Protein AF-A0A6A9TDT2-F1 (afdb_monomer_lite)

Sequence (36 aa):
DVATAAEVNAEDLAPGAHPGRLTLWTESAVAEVADR

Foldseek 3Di:
DDDALVGDDDCNQDPVNRHDPDDDDDPVSCVSNVVD

pLDDT: mean 96.83, std 2.35, range [86.5, 98.44]

Secondary structure (DSSP, 8-state):
----TTT--HHHHSGGG---------HHHHHHHTT-

Structure (mmCIF, N/CA/C/O backbone):
data_AF-A0A6A9TDT2-F1
#
_entry.id   AF-A0A6A9TDT2-F1
#
loop_
_atom_site.group_PDB
_atom_site.id
_atom_site.type_symb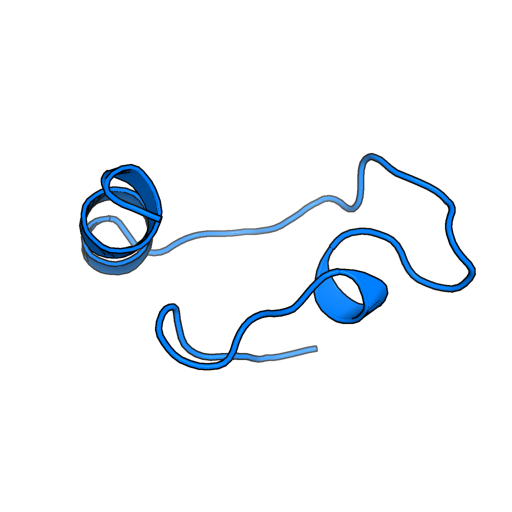ol
_atom_site.label_atom_id
_atom_site.label_alt_id
_atom_site.label_comp_id
_atom_site.label_asym_id
_atom_site.label_entity_id
_atom_site.label_seq_id
_atom_site.pdbx_PDB_ins_code
_atom_site.Cartn_x
_atom_site.Cartn_y
_atom_site.Cartn_z
_atom_site.occupancy
_atom_site.B_iso_or_equiv
_atom_site.auth_seq_id
_atom_site.auth_comp_id
_atom_site.auth_asym_id
_atom_site.auth_atom_id
_atom_site.pdbx_PDB_model_num
ATOM 1 N N . ASP A 1 1 ? 12.824 1.799 1.544 1.00 91.38 1 ASP A N 1
ATOM 2 C CA . ASP A 1 1 ? 12.170 3.114 1.502 1.00 91.38 1 ASP A CA 1
ATOM 3 C C . ASP A 1 1 ? 10.951 3.075 2.401 1.00 91.38 1 ASP A C 1
ATOM 5 O O . ASP A 1 1 ? 10.526 1.972 2.739 1.00 91.38 1 ASP A O 1
ATOM 9 N N . VAL A 1 2 ? 10.446 4.228 2.817 1.00 96.62 2 VAL A N 1
ATOM 10 C CA . VAL A 1 2 ? 9.281 4.342 3.697 1.00 96.62 2 VAL A CA 1
ATOM 11 C C . VAL A 1 2 ? 8.356 5.410 3.134 1.00 96.62 2 VAL A C 1
ATOM 13 O O . VAL A 1 2 ? 8.795 6.517 2.853 1.00 96.62 2 VAL A O 1
ATOM 16 N N . ALA A 1 3 ? 7.077 5.075 3.011 1.00 97.69 3 ALA A N 1
ATOM 17 C CA . ALA A 1 3 ? 6.021 5.989 2.604 1.00 97.69 3 ALA A CA 1
ATOM 18 C C . ALA A 1 3 ? 4.752 5.679 3.405 1.00 97.69 3 ALA A C 1
ATOM 20 O O . ALA A 1 3 ? 4.583 4.568 3.918 1.00 97.69 3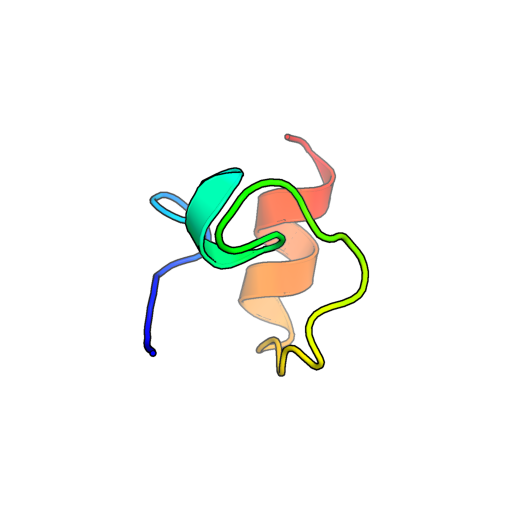 ALA A O 1
ATOM 21 N N . THR A 1 4 ? 3.864 6.662 3.517 1.00 97.69 4 THR A N 1
ATOM 22 C CA . THR A 1 4 ? 2.520 6.469 4.069 1.00 97.69 4 THR A CA 1
ATOM 23 C C . THR A 1 4 ? 1.554 6.016 2.974 1.00 97.69 4 THR A C 1
ATOM 25 O O . THR A 1 4 ? 1.810 6.211 1.785 1.00 97.69 4 THR A O 1
ATOM 28 N N . ALA A 1 5 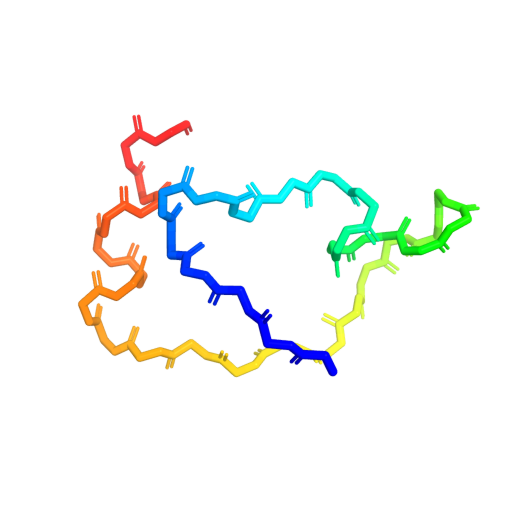? 0.422 5.424 3.359 1.00 97.00 5 ALA A N 1
ATOM 29 C CA . ALA A 1 5 ? -0.612 5.018 2.406 1.00 97.00 5 ALA A CA 1
ATOM 30 C C . ALA A 1 5 ? -1.190 6.201 1.609 1.00 97.00 5 ALA A C 1
ATOM 32 O O . ALA A 1 5 ? -1.530 6.027 0.441 1.00 97.00 5 ALA A O 1
ATOM 33 N N . ALA A 1 6 ? -1.225 7.401 2.189 1.00 97.00 6 ALA A N 1
ATOM 34 C CA . ALA A 1 6 ? -1.667 8.613 1.508 1.00 97.00 6 ALA A CA 1
ATOM 35 C C . ALA A 1 6 ? -0.681 9.093 0.428 1.00 97.00 6 ALA A C 1
ATOM 37 O O . ALA A 1 6 ? -1.095 9.622 -0.602 1.00 97.00 6 ALA A O 1
ATOM 38 N N . GLU A 1 7 ? 0.621 8.908 0.649 1.00 97.38 7 GLU A N 1
ATOM 39 C CA . GLU A 1 7 ? 1.676 9.513 -0.178 1.00 97.38 7 GLU A CA 1
ATOM 40 C C . GLU A 1 7 ? 2.349 8.520 -1.133 1.00 97.38 7 GLU A C 1
ATOM 42 O O . GLU A 1 7 ? 3.031 8.944 -2.068 1.00 97.38 7 GLU A O 1
ATOM 47 N N . VAL A 1 8 ? 2.142 7.210 -0.939 1.00 97.50 8 VAL A N 1
ATOM 48 C CA . VAL A 1 8 ? 2.746 6.179 -1.793 1.00 97.50 8 VAL A CA 1
ATOM 49 C C . VAL A 1 8 ? 2.327 6.359 -3.253 1.00 97.50 8 VAL A C 1
ATOM 51 O O . VAL A 1 8 ? 1.144 6.559 -3.572 1.00 97.50 8 VAL A O 1
ATOM 54 N N . ASN A 1 9 ? 3.312 6.285 -4.145 1.00 96.88 9 ASN A N 1
ATOM 55 C CA . ASN A 1 9 ? 3.167 6.526 -5.576 1.00 96.88 9 ASN A CA 1
ATOM 56 C C . ASN A 1 9 ? 3.736 5.372 -6.432 1.00 96.88 9 ASN A C 1
ATOM 58 O O . ASN A 1 9 ? 4.205 4.351 -5.928 1.00 96.88 9 ASN A O 1
ATOM 62 N N . ALA A 1 10 ? 3.654 5.518 -7.759 1.00 97.31 10 ALA A N 1
ATOM 63 C CA . ALA A 1 10 ? 4.067 4.478 -8.700 1.00 97.31 10 ALA A CA 1
ATOM 64 C C . ALA A 1 10 ? 5.578 4.194 -8.677 1.00 97.31 10 ALA A C 1
ATOM 66 O O . ALA A 1 10 ? 5.959 3.037 -8.807 1.00 97.31 10 ALA A O 1
ATOM 67 N N . GLU A 1 11 ? 6.427 5.206 -8.484 1.00 97.81 11 GLU A N 1
ATOM 68 C CA . GLU A 1 11 ? 7.882 5.020 -8.399 1.00 97.81 11 GLU A CA 1
ATOM 69 C C . GLU A 1 11 ? 8.255 4.264 -7.116 1.00 97.81 11 GLU A C 1
ATOM 71 O O . GLU A 1 11 ? 9.119 3.389 -7.141 1.00 97.81 11 GLU A O 1
ATOM 76 N N . ASP A 1 12 ? 7.535 4.501 -6.014 1.00 97.44 12 ASP A N 1
ATOM 77 C CA . ASP A 1 12 ? 7.732 3.747 -4.773 1.00 97.44 12 ASP A CA 1
ATOM 78 C C . ASP A 1 12 ? 7.419 2.252 -4.959 1.00 97.44 12 ASP A C 1
ATOM 80 O O . ASP A 1 12 ? 8.076 1.395 -4.364 1.00 97.44 12 ASP A O 1
ATOM 84 N N . LEU A 1 13 ? 6.414 1.912 -5.770 1.00 97.06 13 LEU A N 1
ATOM 85 C CA . LEU A 1 13 ? 5.979 0.527 -6.000 1.00 97.06 13 LEU A CA 1
ATOM 86 C C . LEU A 1 13 ? 6.683 -0.150 -7.184 1.00 97.06 13 LEU A C 1
ATOM 88 O O . LEU A 1 13 ? 6.773 -1.381 -7.224 1.00 97.06 13 LEU A O 1
ATOM 92 N N . ALA A 1 14 ? 7.182 0.635 -8.133 1.00 98.00 14 ALA A N 1
ATOM 93 C CA . ALA A 1 14 ? 7.843 0.169 -9.340 1.00 98.00 14 ALA A CA 1
ATOM 94 C C . ALA A 1 14 ? 9.016 1.090 -9.725 1.00 98.00 14 ALA A C 1
ATOM 96 O O . ALA A 1 14 ? 8.920 1.799 -10.730 1.00 98.00 14 ALA A O 1
ATOM 97 N N . PRO A 1 15 ? 10.133 1.071 -8.967 1.00 96.88 15 PRO A N 1
ATOM 98 C CA . PRO A 1 15 ? 11.281 1.920 -9.259 1.00 96.88 15 PRO A CA 1
ATOM 99 C C . PRO A 1 15 ? 11.797 1.708 -10.684 1.00 96.88 15 PRO A C 1
ATOM 101 O O . PRO A 1 15 ? 11.999 0.567 -11.117 1.00 96.88 15 PRO A O 1
ATOM 104 N N . GLY A 1 16 ? 11.989 2.795 -11.430 1.00 97.44 16 GLY A N 1
ATOM 105 C CA . GLY A 1 16 ? 12.372 2.732 -12.843 1.00 97.44 16 GLY A CA 1
ATOM 106 C C . GLY A 1 16 ? 11.342 2.024 -13.735 1.00 97.44 16 GLY A C 1
ATOM 107 O O . GLY A 1 16 ? 11.715 1.435 -14.747 1.00 97.44 16 GLY A O 1
ATOM 108 N N . ALA A 1 17 ? 10.063 2.048 -13.353 1.00 97.25 17 ALA A N 1
ATOM 109 C CA . ALA A 1 17 ? 8.950 1.366 -14.016 1.00 97.25 17 ALA A CA 1
ATOM 110 C C . ALA A 1 17 ? 9.043 -0.177 -14.052 1.00 97.25 17 ALA A C 1
ATOM 112 O O . ALA A 1 17 ? 8.396 -0.823 -14.881 1.00 97.25 17 ALA A O 1
ATOM 113 N N . HIS A 1 18 ? 9.798 -0.792 -13.135 1.00 97.88 18 HIS A N 1
ATOM 114 C CA . HIS A 1 18 ? 9.850 -2.247 -12.969 1.00 97.88 18 HIS A CA 1
ATOM 115 C C . HIS A 1 18 ? 8.903 -2.714 -11.847 1.00 97.88 18 HIS A C 1
ATOM 117 O O . HIS A 1 18 ? 9.187 -2.462 -10.675 1.00 97.88 18 HIS A O 1
ATOM 123 N N . PRO A 1 19 ? 7.784 -3.398 -12.158 1.00 97.75 19 PR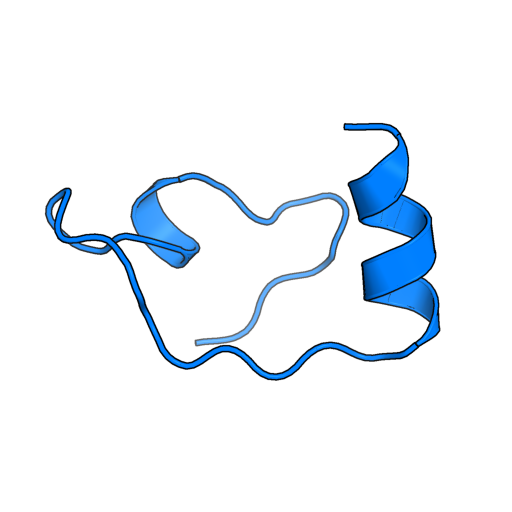O A N 1
ATOM 124 C CA . PRO A 1 19 ? 6.778 -3.742 -11.157 1.00 97.75 19 PRO A CA 1
ATOM 125 C C . PRO A 1 19 ? 7.196 -4.922 -10.270 1.00 97.75 19 PRO A C 1
ATOM 127 O O . PRO A 1 19 ? 8.069 -5.716 -10.621 1.00 97.75 19 PRO A O 1
ATOM 130 N N . GLY A 1 20 ? 6.493 -5.083 -9.145 1.00 96.19 20 GLY A N 1
ATOM 131 C CA . GLY A 1 20 ? 6.647 -6.241 -8.258 1.00 96.19 20 GLY A CA 1
ATOM 132 C C . GLY A 1 20 ? 7.655 -6.037 -7.130 1.00 96.19 20 GLY A C 1
ATOM 133 O O . GLY A 1 20 ? 8.243 -7.008 -6.651 1.00 96.19 20 GLY A O 1
ATOM 134 N N . ARG A 1 21 ? 7.860 -4.789 -6.688 1.00 97.38 21 ARG A N 1
ATOM 135 C CA . ARG A 1 21 ? 8.654 -4.514 -5.490 1.00 97.38 21 ARG A CA 1
ATOM 136 C C . ARG A 1 21 ? 8.049 -5.250 -4.292 1.00 97.38 21 ARG A C 1
ATOM 138 O O . ARG A 1 21 ? 6.856 -5.134 -4.0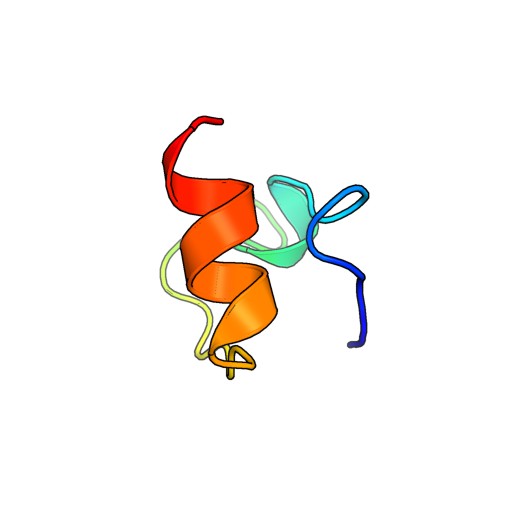17 1.00 97.38 21 ARG A O 1
ATOM 145 N N . LEU A 1 22 ? 8.883 -5.991 -3.563 1.00 98.06 22 LEU A N 1
ATOM 146 C CA . LEU A 1 22 ? 8.486 -6.576 -2.287 1.00 98.06 22 LEU A CA 1
ATOM 147 C C . LEU A 1 22 ? 8.221 -5.444 -1.287 1.00 98.06 22 LEU A C 1
ATOM 149 O O . LEU A 1 22 ? 9.153 -4.755 -0.868 1.00 98.06 22 LEU A O 1
ATOM 153 N N . THR A 1 23 ? 6.956 -5.278 -0.907 1.00 97.75 23 THR A N 1
ATOM 154 C CA . THR A 1 23 ? 6.495 -4.199 -0.029 1.00 97.75 23 THR A CA 1
ATOM 155 C C . THR A 1 23 ? 5.776 -4.786 1.174 1.00 97.75 23 THR A C 1
ATOM 157 O O . THR A 1 23 ? 4.926 -5.667 1.037 1.00 97.75 23 THR A O 1
ATOM 160 N N . LEU A 1 24 ? 6.124 -4.290 2.358 1.00 98.19 24 LEU A N 1
ATOM 161 C CA . LEU A 1 24 ? 5.416 -4.600 3.592 1.00 98.19 24 LEU A CA 1
ATOM 162 C C . LEU A 1 24 ? 4.393 -3.507 3.859 1.00 98.19 24 LEU A C 1
ATOM 164 O O . LEU A 1 24 ? 4.715 -2.322 3.789 1.00 98.19 24 LEU A O 1
ATOM 168 N N . TRP A 1 25 ? 3.185 -3.925 4.204 1.00 98.00 25 TRP A N 1
ATOM 169 C CA . TRP A 1 25 ? 2.081 -3.031 4.511 1.00 98.00 25 TRP A CA 1
ATOM 170 C C . TRP A 1 25 ? 1.650 -3.239 5.957 1.00 98.00 25 TRP A C 1
ATOM 172 O O . TRP A 1 25 ? 1.612 -4.373 6.440 1.00 98.00 25 TRP A O 1
ATOM 182 N N . THR A 1 26 ? 1.308 -2.155 6.651 1.00 98.31 26 THR A N 1
ATOM 183 C CA . THR A 1 26 ? 0.509 -2.278 7.873 1.00 98.31 26 THR A CA 1
ATOM 184 C C . THR A 1 26 ? -0.926 -2.622 7.490 1.00 98.31 26 THR A C 1
ATOM 186 O O . THR A 1 26 ? -1.383 -2.285 6.399 1.00 98.31 26 THR A O 1
ATOM 189 N N . GLU A 1 27 ? -1.662 -3.256 8.399 1.00 98.44 27 GLU A N 1
ATOM 190 C CA . GLU A 1 27 ? -3.077 -3.578 8.182 1.00 98.44 27 GLU A CA 1
ATOM 191 C C . GLU A 1 27 ? -3.900 -2.334 7.805 1.00 98.44 27 GLU A C 1
ATOM 193 O O . GLU A 1 27 ? -4.650 -2.354 6.831 1.00 98.44 27 GLU A O 1
ATOM 198 N N . SER A 1 28 ? -3.687 -1.219 8.512 1.00 97.88 28 SER A N 1
ATOM 199 C CA . SER A 1 28 ? -4.360 0.052 8.228 1.00 97.88 28 SER A CA 1
ATOM 200 C C . SER A 1 28 ? -4.026 0.611 6.844 1.00 97.88 28 SER A C 1
ATOM 202 O O . SER A 1 28 ? -4.909 1.132 6.173 1.00 97.88 28 SER A O 1
ATOM 204 N N . ALA A 1 29 ? -2.774 0.478 6.397 1.00 97.88 29 ALA A N 1
ATOM 205 C CA . ALA A 1 29 ? -2.352 0.972 5.094 1.00 97.88 29 ALA A CA 1
ATOM 206 C C . ALA A 1 29 ? -2.995 0.174 3.954 1.00 97.88 29 ALA A C 1
ATOM 208 O O . ALA A 1 29 ? -3.385 0.774 2.959 1.00 97.88 29 ALA A O 1
ATOM 209 N N . VAL A 1 30 ? -3.155 -1.150 4.108 1.00 98.00 30 VAL A N 1
ATOM 210 C CA . VAL A 1 30 ? -3.890 -1.980 3.135 1.00 98.00 30 VAL A CA 1
ATOM 211 C C . VAL A 1 30 ? -5.339 -1.516 3.015 1.00 98.00 30 VAL A C 1
ATOM 213 O O . VAL A 1 30 ? -5.839 -1.392 1.901 1.00 98.00 30 VAL A O 1
ATOM 216 N N . ALA A 1 31 ? -6.002 -1.242 4.142 1.00 97.94 31 ALA A N 1
ATOM 217 C CA . ALA A 1 31 ? -7.374 -0.744 4.133 1.00 97.94 31 ALA A CA 1
ATOM 218 C C . ALA A 1 31 ? -7.484 0.629 3.448 1.00 97.94 31 ALA A C 1
ATOM 220 O O . ALA A 1 31 ? -8.392 0.838 2.654 1.00 97.94 31 ALA A O 1
ATOM 221 N N . GLU A 1 32 ? -6.546 1.542 3.707 1.00 97.06 32 GLU A N 1
ATOM 222 C CA . GLU A 1 32 ? -6.562 2.899 3.146 1.00 97.06 32 GLU A CA 1
ATOM 223 C C . GLU A 1 32 ? -6.330 2.927 1.628 1.00 97.06 32 GLU A C 1
ATOM 225 O O . GLU A 1 32 ? -6.994 3.675 0.914 1.00 97.06 32 GLU A O 1
ATOM 230 N N . VAL A 1 33 ? -5.414 2.106 1.104 1.00 97.19 33 VAL A N 1
ATOM 231 C CA . VAL A 1 33 ? -5.151 2.067 -0.346 1.00 97.19 33 VAL A CA 1
ATOM 232 C C . VAL 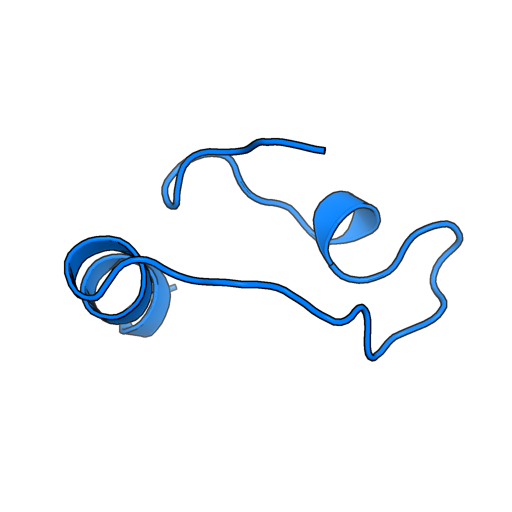A 1 33 ? -6.183 1.264 -1.133 1.00 97.19 33 VAL A C 1
ATOM 234 O O . VAL A 1 33 ? -6.205 1.370 -2.354 1.00 97.19 33 VAL A O 1
ATOM 237 N N . ALA A 1 34 ? -7.028 0.465 -0.476 1.00 96.31 34 ALA A N 1
ATOM 238 C CA . ALA A 1 34 ? -8.037 -0.346 -1.158 1.00 96.31 34 ALA A CA 1
ATOM 239 C C . ALA A 1 34 ? -9.079 0.497 -1.915 1.00 96.31 34 ALA A C 1
ATOM 241 O O . ALA A 1 34 ? -9.659 0.011 -2.884 1.00 96.31 34 ALA A O 1
ATOM 242 N N . ASP A 1 35 ? -9.274 1.750 -1.496 1.00 90.69 35 ASP A N 1
ATOM 243 C CA . ASP A 1 35 ? -10.201 2.703 -2.114 1.00 90.69 35 ASP A CA 1
ATOM 244 C C . ASP A 1 35 ? -9.519 3.656 -3.125 1.00 90.69 35 ASP A C 1
ATOM 246 O O . ASP A 1 35 ? -10.166 4.579 -3.629 1.00 90.69 35 ASP A O 1
ATOM 250 N N . ARG A 1 36 ? -8.217 3.472 -3.404 1.00 86.50 36 ARG A N 1
ATOM 251 C CA . ARG A 1 36 ? -7.427 4.312 -4.325 1.00 86.50 36 ARG A CA 1
ATOM 252 C C . ARG A 1 36 ? -7.415 3.816 -5.770 1.00 86.50 36 ARG A C 1
ATOM 254 O O . ARG A 1 36 ? -7.528 2.594 -6.008 1.00 86.50 36 ARG A O 1
#

Radius of gyration: 9.83 Å; chains: 1; bounding box: 23×16×22 Å